Protein AF-A0A2V7NDQ2-F1 (afdb_monomer)

Solvent-accessible surface area (backbone atoms only — not comparable to full-atom values): 7407 Å² total; per-residue (Å²): 140,78,89,86,76,87,83,79,76,86,76,80,92,85,75,80,75,56,60,71,63,49,46,72,44,81,70,42,49,63,66,44,74,42,43,56,73,35,70,49,93,52,50,32,27,34,30,30,17,18,90,86,68,39,50,19,51,71,44,59,34,39,45,45,71,77,42,21,77,44,52,55,49,53,44,58,33,56,14,38,91,74,2,41,25,62,29,34,42,26,39,13,88,32,57,54,27,31,37,32,40,40,45,94,75,50,90,66,66,46,73,37,48,34,34,34,40,79,70,82,73,77,72,78,82,80,83,80,130

Sequence (129 aa):
MALLGLACGGDGGGTQPPGPPADLVKSGGDGQSWYFNNPLPTALSVTAVDVDGRAVPGVVIMWAVASGGGSVTPTQSTTNANGVATTTDSIGGSTIQMVNATFTGLAGPVSFTEQATTPPTAAAVNVGD

Secondary structure (DSSP, 8-state):
------------SS-SPP-S--EEEEEE-TT-EEETTSB-SS-EEEEEE-TTS-B-TT-EEEEEEEESS-EEESSEEE--TTSEEEEEEE--SSSEEEEEEEETT-SSPEEEEEEEE------------

Nearest PDB structures (foldseek):
  8vhx-assembly1_H  TM=7.725E-01  e=9.745E-06  Chivirus chi
  6tqd-assembly5_E  TM=7.890E-01  e=3.316E-05  Escherichia coli O127:H6 str. E2348/69
  6tpl-assembly2_B  TM=7.934E-01  e=7.369E-05  Escherichia coli
  5ldy-assembly1_A  TM=7.120E-01  e=1.099E-02  Yersinia pseudotuberculosis YPIII
  7n6g-assembly1_3J  TM=5.380E-01  e=7.470E-02  Chlamydomonas reinhardtii

Structure (mmCIF, N/CA/C/O backbone):
data_AF-A0A2V7NDQ2-F1
#
_entry.id   AF-A0A2V7NDQ2-F1
#
loop_
_atom_site.group_PDB
_atom_site.id
_atom_site.type_symbol
_atom_site.label_atom_id
_atom_site.label_alt_id
_atom_site.label_comp_id
_atom_site.label_asym_id
_atom_site.label_entity_id
_atom_site.label_seq_id
_atom_site.pdbx_PDB_ins_code
_atom_site.Cartn_x
_atom_site.Cartn_y
_atom_site.Cartn_z
_atom_site.occupancy
_atom_site.B_iso_or_equiv
_atom_site.auth_seq_id
_atom_site.auth_comp_id
_atom_site.auth_asym_id
_atom_site.auth_atom_id
_atom_site.pdbx_PDB_model_num
ATOM 1 N N . MET A 1 1 ? -41.966 11.364 42.533 1.00 59.72 1 MET A N 1
ATOM 2 C CA . MET A 1 1 ? -42.792 10.678 41.511 1.00 59.72 1 MET A CA 1
ATOM 3 C C . MET A 1 1 ? -42.885 11.657 40.350 1.00 59.72 1 MET A C 1
ATOM 5 O O . MET A 1 1 ? -43.324 12.764 40.592 1.00 59.72 1 MET A O 1
ATOM 9 N N . ALA A 1 2 ? -42.350 11.421 39.160 1.00 48.44 2 ALA A N 1
ATOM 10 C CA . ALA A 1 2 ? -42.302 10.181 38.408 1.00 48.44 2 ALA A CA 1
ATOM 11 C C . ALA A 1 2 ? -40.976 10.020 37.639 1.00 48.44 2 ALA A C 1
ATOM 13 O O . ALA A 1 2 ? -40.353 10.996 37.229 1.00 48.44 2 ALA A O 1
ATOM 14 N N . LEU A 1 3 ? -40.588 8.750 37.487 1.00 55.44 3 LEU A N 1
ATOM 15 C CA . LEU A 1 3 ? -39.703 8.213 36.4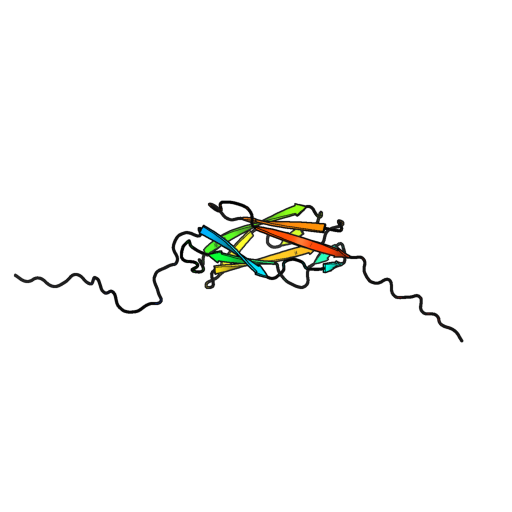51 1.00 55.44 3 LEU A CA 1
ATOM 16 C C . LEU A 1 3 ? -40.137 8.687 35.053 1.00 55.44 3 LEU A C 1
ATOM 18 O O . LEU A 1 3 ? -41.327 8.906 34.870 1.00 55.44 3 LEU A O 1
ATOM 22 N N . LEU A 1 4 ? -39.196 8.739 34.101 1.00 47.94 4 LEU A N 1
ATOM 23 C CA . LEU A 1 4 ? -39.278 8.319 32.680 1.00 47.94 4 LEU A CA 1
ATOM 24 C C . LEU A 1 4 ? -38.095 8.989 31.939 1.00 47.94 4 LEU A C 1
ATOM 26 O O . LEU A 1 4 ? -38.013 10.207 31.921 1.00 47.94 4 LEU A O 1
ATOM 30 N N . GLY A 1 5 ? -37.130 8.328 31.309 1.00 45.56 5 GLY A N 1
ATOM 31 C CA . GLY A 1 5 ? -36.837 6.920 31.102 1.00 45.56 5 GLY A CA 1
ATOM 32 C C . GLY A 1 5 ? -35.463 6.834 30.422 1.00 45.56 5 GLY A C 1
ATOM 33 O O . GLY A 1 5 ? -35.096 7.706 29.635 1.00 45.56 5 GLY A O 1
ATOM 34 N N . LEU A 1 6 ? -34.693 5.800 30.763 1.00 56.94 6 LEU A N 1
ATOM 35 C CA . LEU A 1 6 ? -33.526 5.357 30.003 1.00 56.94 6 LEU A CA 1
ATOM 36 C C . LEU A 1 6 ? -33.948 5.159 28.540 1.00 56.94 6 LEU A C 1
ATOM 38 O O . LEU A 1 6 ? -34.667 4.211 28.240 1.00 56.94 6 LEU A O 1
ATOM 42 N N . ALA A 1 7 ? -33.460 5.995 27.627 1.00 48.50 7 ALA A N 1
ATOM 43 C CA . ALA A 1 7 ? -33.385 5.615 26.223 1.00 48.50 7 ALA A CA 1
ATOM 44 C C . ALA A 1 7 ? -32.101 4.798 26.020 1.00 48.50 7 ALA A C 1
ATOM 46 O O . ALA A 1 7 ? -31.124 5.257 25.438 1.00 48.50 7 ALA A O 1
ATOM 47 N N . CYS A 1 8 ? -32.104 3.570 26.543 1.00 59.09 8 CYS A N 1
ATOM 48 C CA . CYS A 1 8 ? -31.347 2.486 25.932 1.00 59.09 8 CYS A CA 1
ATOM 49 C C . CYS A 1 8 ? -32.205 2.009 24.751 1.00 59.09 8 CYS A C 1
ATOM 51 O O . CYS A 1 8 ? -33.010 1.095 24.884 1.00 59.09 8 CYS A O 1
ATOM 53 N N . GLY A 1 9 ? -32.143 2.748 23.641 1.00 48.16 9 GLY A N 1
ATOM 54 C CA . GLY A 1 9 ? -32.820 2.404 22.394 1.00 48.16 9 GLY A CA 1
ATOM 55 C C . GLY A 1 9 ? -31.896 1.543 21.549 1.00 48.16 9 GLY A C 1
ATOM 56 O O . GLY A 1 9 ? -31.102 2.069 20.774 1.00 48.16 9 GLY A O 1
ATOM 57 N N . GLY A 1 10 ? -31.952 0.230 21.754 1.00 66.31 10 GLY A N 1
ATOM 58 C CA . GLY A 1 10 ? -31.456 -0.734 20.784 1.00 66.31 10 GLY A CA 1
ATOM 59 C C . GLY A 1 10 ? -32.566 -1.038 19.787 1.00 66.31 10 GLY A C 1
ATOM 60 O O . GLY A 1 10 ? -33.482 -1.767 20.137 1.00 66.31 10 GLY A O 1
ATOM 61 N N . ASP A 1 11 ? -32.461 -0.512 18.566 1.00 55.50 11 ASP A N 1
ATOM 62 C CA . ASP A 1 11 ? -33.333 -0.852 17.439 1.00 55.50 11 ASP A CA 1
ATOM 63 C C . ASP A 1 11 ? -32.500 -0.925 16.148 1.00 55.50 11 ASP A C 1
ATOM 65 O O . ASP A 1 11 ? -32.064 0.095 15.626 1.00 55.50 11 ASP A O 1
ATOM 69 N N . GLY A 1 12 ? -32.309 -2.139 15.621 1.00 46.03 12 GLY A N 1
ATOM 70 C CA . GLY A 1 12 ? -32.040 -2.383 14.195 1.00 46.03 12 GLY A CA 1
ATOM 71 C C . GLY A 1 12 ? -30.610 -2.134 13.696 1.00 46.03 12 GLY A C 1
ATOM 72 O O . GLY A 1 12 ? -30.079 -1.033 13.749 1.00 46.03 12 GLY A O 1
ATOM 73 N N . GLY A 1 13 ? -29.983 -3.180 13.154 1.00 50.84 13 GLY A N 1
ATOM 74 C CA . GLY A 1 13 ? -28.600 -3.160 12.680 1.00 50.84 13 GLY A CA 1
ATOM 75 C C . GLY A 1 13 ? -28.276 -2.072 11.648 1.00 50.84 13 GLY A C 1
ATOM 76 O O . GLY A 1 13 ? -29.045 -1.822 10.725 1.00 50.84 13 GLY A O 1
ATOM 77 N N . GLY A 1 14 ? -27.085 -1.475 11.781 1.00 49.41 14 GLY A N 1
ATOM 78 C CA . GLY A 1 14 ? -26.467 -0.709 10.694 1.00 49.41 14 GLY A CA 1
ATOM 79 C C . GLY A 1 14 ? -25.546 0.457 11.062 1.00 49.41 14 GLY A C 1
ATOM 80 O O . GLY A 1 14 ? -24.895 0.965 10.158 1.00 49.41 14 GLY A O 1
ATOM 81 N N . THR A 1 15 ? -25.456 0.911 12.320 1.00 55.66 15 THR A N 1
ATOM 82 C CA . THR A 1 15 ? -24.786 2.206 12.606 1.00 55.66 15 THR A CA 1
ATOM 83 C C . THR A 1 15 ? -23.796 2.225 13.768 1.00 55.66 15 THR A C 1
ATOM 85 O O . THR A 1 15 ? -23.267 3.296 14.064 1.00 55.66 15 THR A O 1
ATOM 88 N N . GLN A 1 16 ? -23.490 1.094 14.420 1.00 62.12 16 GLN A N 1
ATOM 89 C CA . GLN A 1 16 ? -22.393 1.102 15.394 1.00 62.12 16 GLN A CA 1
ATOM 90 C C . GLN A 1 16 ? -21.090 1.425 14.649 1.00 62.12 16 GLN A C 1
ATOM 92 O O . GLN A 1 16 ? -20.759 0.682 13.717 1.00 62.12 16 GLN A O 1
ATOM 97 N N . PRO A 1 17 ? -20.370 2.505 15.025 1.00 67.38 17 PRO A N 1
ATOM 98 C CA . PRO A 1 17 ? -19.089 2.814 14.421 1.00 67.38 17 PRO A CA 1
ATOM 99 C C . PRO A 1 17 ? -18.202 1.571 14.491 1.00 67.38 17 PRO A C 1
ATOM 101 O O . PRO A 1 17 ? -18.196 0.897 15.529 1.00 67.38 17 PRO A O 1
ATOM 104 N N . PRO A 1 18 ? -17.496 1.236 13.404 1.00 75.38 18 PRO A N 1
ATOM 105 C CA . PRO A 1 18 ? -16.468 0.210 13.450 1.00 75.38 18 PRO A CA 1
ATOM 106 C C . PRO A 1 18 ? -15.529 0.512 14.619 1.00 75.38 18 PRO A C 1
ATOM 108 O O . PRO A 1 18 ? -15.228 1.679 14.889 1.00 75.38 18 PRO A O 1
ATOM 111 N N . GLY A 1 19 ? -15.126 -0.520 15.350 1.00 81.88 19 GLY A N 1
ATOM 112 C CA . GLY A 1 19 ? -14.150 -0.380 16.412 1.00 81.88 19 GLY A CA 1
ATOM 113 C C . GLY A 1 19 ? -12.756 -0.090 15.848 1.00 81.88 19 GLY A C 1
ATOM 114 O O . GLY A 1 19 ? -12.598 0.281 14.678 1.00 81.88 19 GLY A O 1
ATOM 115 N N . PRO A 1 20 ? -11.719 -0.180 16.692 1.00 84.75 20 PRO A N 1
ATOM 116 C CA . PRO A 1 20 ? -10.363 0.117 16.264 1.00 84.75 20 PRO A CA 1
ATOM 117 C C . PRO A 1 20 ? -9.935 -0.812 15.114 1.00 84.75 20 PRO A C 1
ATOM 119 O O . PRO A 1 20 ? -10.257 -1.998 15.129 1.00 84.75 20 PRO A O 1
ATOM 122 N N . PRO A 1 21 ? -9.189 -0.302 14.119 1.00 87.50 21 PRO A N 1
ATOM 123 C CA . PRO A 1 21 ? -8.679 -1.146 13.047 1.00 87.50 21 PRO A CA 1
ATOM 124 C C . PRO A 1 21 ? -7.753 -2.213 13.631 1.00 87.50 21 PRO A C 1
ATOM 126 O O . PRO A 1 21 ? -6.816 -1.899 14.367 1.00 87.50 21 PRO A O 1
ATOM 129 N N . ALA A 1 22 ? -8.029 -3.468 13.299 1.00 90.44 22 ALA A N 1
ATOM 130 C CA . ALA A 1 22 ? -7.282 -4.621 13.783 1.00 90.44 22 ALA A CA 1
ATOM 131 C C . ALA A 1 22 ? -6.420 -5.239 12.680 1.00 90.44 22 ALA A C 1
ATOM 133 O O . ALA A 1 22 ? -5.324 -5.721 12.961 1.00 90.44 22 ALA A O 1
ATOM 134 N N . ASP A 1 23 ? -6.892 -5.190 11.432 1.00 91.19 23 ASP A N 1
ATOM 135 C CA . ASP A 1 23 ? -6.226 -5.823 10.300 1.00 91.19 23 ASP A CA 1
ATOM 136 C C . ASP A 1 23 ? -6.355 -5.010 9.001 1.00 91.19 23 ASP A C 1
ATOM 138 O O . ASP A 1 23 ? -7.209 -4.126 8.867 1.00 91.19 23 ASP A O 1
ATOM 142 N N . LEU A 1 24 ? -5.482 -5.304 8.035 1.00 92.38 24 LEU A N 1
ATOM 143 C CA . LEU A 1 24 ? -5.550 -4.779 6.671 1.00 92.38 24 LEU A CA 1
ATOM 144 C C . LEU A 1 24 ? -5.740 -5.917 5.679 1.00 92.38 24 LEU A C 1
ATOM 146 O O . LEU A 1 24 ? -4.893 -6.793 5.526 1.00 92.38 24 LEU A O 1
ATOM 150 N N . VAL A 1 25 ? -6.809 -5.825 4.902 1.00 92.44 25 VAL A N 1
ATOM 151 C CA . VAL A 1 25 ? -7.091 -6.751 3.810 1.00 92.44 25 VAL A CA 1
ATOM 152 C C . VAL A 1 25 ? -6.704 -6.088 2.497 1.00 92.44 25 VAL A C 1
ATOM 154 O O . VAL A 1 25 ? -7.068 -4.943 2.248 1.00 92.44 25 VAL A O 1
ATOM 157 N N . LYS A 1 26 ? -5.977 -6.783 1.622 1.00 92.06 26 LYS A N 1
ATOM 158 C CA . LYS A 1 26 ? -5.726 -6.283 0.263 1.00 92.06 26 LYS A CA 1
ATOM 159 C C . LYS A 1 26 ? -7.038 -6.251 -0.515 1.00 92.06 26 LYS A C 1
ATOM 161 O O . LYS A 1 26 ? -7.705 -7.273 -0.638 1.00 92.06 26 LYS A O 1
ATOM 166 N N . SER A 1 27 ? -7.392 -5.086 -1.041 1.00 89.81 27 SER A N 1
ATOM 167 C CA . SER A 1 27 ? -8.588 -4.900 -1.863 1.00 89.81 27 SER A CA 1
ATOM 168 C C . SER A 1 27 ? -8.282 -4.979 -3.361 1.00 89.81 27 SER A C 1
ATOM 170 O O . SER A 1 27 ? -9.216 -5.149 -4.145 1.00 89.81 27 SER A O 1
ATOM 172 N N . GLY A 1 28 ? -7.014 -4.864 -3.770 1.00 89.94 28 GLY A N 1
ATOM 173 C CA . GLY A 1 28 ? -6.615 -4.984 -5.168 1.00 89.94 28 GLY A CA 1
ATOM 174 C C . GLY A 1 28 ? -5.276 -4.335 -5.504 1.00 89.94 28 GLY A C 1
ATOM 175 O O . GLY A 1 28 ? -4.642 -3.678 -4.677 1.00 89.94 28 GLY A O 1
ATOM 176 N N . GLY A 1 29 ? -4.871 -4.537 -6.756 1.00 85.88 29 GLY A N 1
ATOM 177 C CA . GLY A 1 29 ? -3.635 -3.999 -7.310 1.00 85.88 29 GLY A CA 1
ATOM 178 C C . GLY A 1 29 ? -2.378 -4.794 -6.958 1.00 85.88 29 GLY A C 1
ATOM 179 O O . GLY A 1 29 ? -1.304 -4.334 -7.304 1.00 85.88 29 GLY A O 1
ATOM 180 N N . ASP A 1 30 ? -2.468 -5.955 -6.302 1.00 90.19 30 ASP A N 1
ATOM 181 C CA . ASP A 1 30 ? -1.297 -6.803 -6.075 1.00 90.19 30 ASP A CA 1
ATOM 182 C C . ASP A 1 30 ? -0.971 -7.697 -7.280 1.00 90.19 30 ASP A C 1
ATOM 184 O O . ASP A 1 30 ? -1.862 -8.128 -8.014 1.00 90.19 30 ASP A O 1
ATOM 188 N N . GLY A 1 31 ? 0.312 -8.008 -7.470 1.00 87.00 31 GLY A N 1
ATOM 189 C CA . GLY A 1 31 ? 0.744 -8.986 -8.469 1.00 87.00 31 GLY A CA 1
ATOM 190 C C . GLY A 1 31 ? 0.734 -8.454 -9.899 1.00 87.00 31 GLY A C 1
ATOM 191 O O . GLY A 1 31 ? 0.728 -9.252 -10.841 1.00 87.00 31 GLY A O 1
ATOM 192 N N . GLN A 1 32 ? 0.711 -7.135 -10.102 1.00 87.50 32 GLN A N 1
ATOM 193 C CA . GLN A 1 32 ? 0.668 -6.579 -11.446 1.00 87.50 32 GLN A CA 1
ATOM 194 C C . GLN A 1 32 ? 2.019 -6.718 -12.128 1.00 87.50 32 GLN A C 1
ATOM 196 O O . GLN A 1 32 ? 3.077 -6.807 -11.506 1.00 87.50 32 GLN A O 1
ATOM 201 N N . SER A 1 33 ? 1.969 -6.746 -13.454 1.00 86.69 33 SER A N 1
ATOM 202 C CA . SER A 1 33 ? 3.153 -6.752 -14.298 1.00 86.69 33 SER A CA 1
ATOM 203 C C . SER A 1 33 ? 3.115 -5.532 -15.197 1.00 86.69 33 SER A C 1
ATOM 205 O O . SER A 1 33 ? 2.156 -5.357 -15.949 1.00 86.69 33 SER A O 1
ATOM 207 N N . TRP A 1 34 ? 4.133 -4.680 -15.110 1.00 87.50 34 TRP A N 1
ATOM 208 C CA . TRP A 1 34 ? 4.200 -3.458 -15.906 1.00 87.50 34 TRP A CA 1
ATOM 209 C C . TRP A 1 34 ? 5.615 -3.139 -16.370 1.00 87.50 34 TRP A C 1
ATOM 211 O O . TRP A 1 34 ? 6.563 -3.840 -16.021 1.00 87.50 34 TRP A O 1
ATOM 221 N N . TYR A 1 35 ? 5.762 -2.118 -17.211 1.00 84.81 35 TYR A N 1
ATOM 222 C CA . TYR A 1 35 ? 7.065 -1.737 -17.740 1.00 84.81 35 TYR A CA 1
ATOM 223 C C . TYR A 1 35 ? 7.899 -0.965 -16.716 1.00 84.81 35 TYR A C 1
ATOM 225 O O . TYR A 1 35 ? 7.361 -0.187 -15.927 1.00 84.81 35 TYR A O 1
ATOM 233 N N . PHE A 1 36 ? 9.219 -1.174 -16.747 1.00 85.62 36 PHE A N 1
ATOM 234 C CA . PHE A 1 36 ? 10.175 -0.448 -15.902 1.00 85.62 36 PHE A CA 1
ATOM 235 C C . PHE A 1 36 ? 9.976 1.076 -15.978 1.00 85.62 36 PHE A C 1
ATOM 237 O O . PHE A 1 36 ? 9.793 1.623 -17.067 1.00 85.62 36 PHE A O 1
ATOM 244 N N . ASN A 1 37 ? 10.101 1.760 -14.834 1.00 82.31 37 ASN A N 1
ATOM 245 C CA . ASN A 1 37 ? 9.978 3.220 -14.677 1.00 82.31 37 ASN A CA 1
ATOM 246 C C . ASN A 1 37 ? 8.612 3.805 -15.071 1.00 82.31 37 ASN A C 1
ATOM 248 O O . ASN A 1 37 ? 8.532 4.967 -15.471 1.00 82.31 37 ASN A O 1
ATOM 252 N N . ASN A 1 38 ? 7.539 3.020 -14.967 1.00 83.88 38 ASN A N 1
ATOM 253 C CA . ASN A 1 38 ? 6.205 3.433 -15.389 1.00 83.88 38 ASN A CA 1
ATOM 254 C C . ASN A 1 38 ? 5.183 3.243 -14.244 1.00 83.88 38 ASN A C 1
ATOM 256 O O . ASN A 1 38 ? 5.280 2.263 -13.495 1.00 83.88 38 ASN A O 1
ATOM 260 N N . PRO A 1 39 ? 4.200 4.153 -14.079 1.00 85.31 39 PRO A N 1
ATOM 261 C CA . PRO A 1 39 ? 3.156 4.006 -13.065 1.00 85.31 39 PRO A CA 1
ATOM 262 C C . PRO A 1 39 ? 2.288 2.783 -13.361 1.00 85.31 39 PRO A C 1
ATOM 264 O O . PRO A 1 39 ? 1.973 2.521 -14.529 1.00 85.31 39 PRO A O 1
ATOM 267 N N . LEU A 1 40 ? 1.908 2.041 -12.319 1.00 85.50 40 LEU A N 1
ATOM 268 C CA . LEU A 1 40 ? 1.054 0.869 -12.473 1.00 85.50 40 LEU A CA 1
ATOM 269 C C . LEU A 1 40 ? -0.347 1.278 -12.953 1.00 85.50 40 LEU A C 1
ATOM 271 O O . LEU A 1 40 ? -0.872 2.309 -12.524 1.00 85.50 40 LEU A O 1
ATOM 275 N N . PRO A 1 41 ? -0.980 0.468 -13.822 1.00 83.25 41 PRO A N 1
ATOM 276 C CA . PRO A 1 41 ? -2.312 0.762 -14.337 1.00 83.25 41 PRO A CA 1
ATOM 277 C C . PRO A 1 41 ? -3.399 0.628 -13.263 1.00 83.25 41 PRO A C 1
ATOM 279 O O . PRO A 1 41 ? -4.409 1.327 -13.331 1.00 83.25 41 PRO A O 1
ATOM 282 N N . THR A 1 42 ? -3.199 -0.241 -12.268 1.00 88.50 42 THR A N 1
ATOM 283 C CA . THR A 1 42 ? -4.114 -0.394 -11.130 1.00 88.50 42 THR A CA 1
ATOM 284 C C . THR A 1 42 ? -3.465 0.184 -9.880 1.00 88.50 42 THR A C 1
ATOM 286 O O . THR A 1 42 ? -2.327 -0.145 -9.547 1.00 88.50 42 THR A O 1
ATOM 289 N N . ALA A 1 43 ? -4.191 1.035 -9.160 1.00 89.75 43 ALA A N 1
ATOM 290 C CA . ALA A 1 43 ? -3.756 1.500 -7.850 1.00 89.75 43 ALA A CA 1
ATOM 291 C C . ALA A 1 43 ? -3.795 0.344 -6.836 1.00 89.75 43 ALA A C 1
ATOM 293 O O . ALA A 1 43 ? -4.724 -0.467 -6.846 1.00 89.75 43 ALA A O 1
ATOM 294 N N . LEU A 1 44 ? -2.813 0.301 -5.939 1.00 91.56 44 LEU A N 1
ATOM 295 C CA . LEU A 1 44 ? -2.830 -0.588 -4.785 1.00 91.56 44 LEU A CA 1
ATOM 296 C C . LEU A 1 44 ? -3.949 -0.144 -3.851 1.00 91.56 44 LEU A C 1
ATOM 298 O O . LEU A 1 44 ? -4.078 1.046 -3.550 1.00 91.56 44 LEU A O 1
ATOM 302 N N . SER A 1 45 ? -4.745 -1.087 -3.369 1.00 93.31 45 SER A N 1
ATOM 303 C CA . SER A 1 45 ? -5.826 -0.800 -2.439 1.00 93.31 45 SER A CA 1
ATOM 304 C C . SER A 1 45 ? -5.830 -1.770 -1.268 1.00 93.31 45 SER A C 1
ATOM 306 O O . SER A 1 45 ? -5.598 -2.972 -1.407 1.00 93.31 45 SER A O 1
ATOM 308 N N . VAL A 1 46 ? -6.100 -1.230 -0.084 1.00 94.19 46 VAL A N 1
ATOM 309 C CA . VAL A 1 46 ? -6.298 -1.986 1.154 1.00 94.19 46 VAL A CA 1
ATOM 310 C C . VAL A 1 46 ? -7.582 -1.543 1.831 1.00 94.19 46 VAL A C 1
ATOM 312 O O . VAL A 1 46 ? -7.950 -0.370 1.783 1.00 94.19 46 VAL A O 1
ATOM 315 N N . THR A 1 47 ? -8.234 -2.477 2.501 1.00 93.38 47 THR A N 1
ATOM 316 C CA . THR A 1 47 ? -9.380 -2.241 3.365 1.00 93.38 47 THR A CA 1
ATOM 317 C C . THR A 1 47 ? -8.944 -2.455 4.805 1.00 93.38 47 THR A C 1
ATOM 319 O O . THR A 1 47 ? -8.513 -3.550 5.163 1.00 93.38 47 THR A O 1
ATOM 322 N N . ALA A 1 48 ? -9.047 -1.421 5.636 1.00 92.69 48 ALA A N 1
ATOM 323 C CA . ALA A 1 48 ? -8.870 -1.572 7.075 1.00 92.69 48 ALA A CA 1
ATOM 324 C C . ALA A 1 48 ? -10.125 -2.207 7.665 1.00 92.69 48 ALA A C 1
ATOM 326 O O . ALA A 1 48 ? -11.232 -1.720 7.422 1.00 92.69 48 ALA A O 1
ATOM 327 N N . VAL A 1 49 ? -9.952 -3.274 8.439 1.00 91.19 49 VAL A N 1
ATOM 328 C CA . VAL A 1 49 ? -11.048 -3.994 9.087 1.00 91.19 49 VAL A CA 1
ATOM 329 C C . VAL A 1 49 ? -10.805 -4.127 10.589 1.00 91.19 49 VAL A C 1
ATOM 331 O O . VAL A 1 49 ? -9.669 -4.198 11.055 1.00 91.19 49 VAL A O 1
ATOM 334 N N . ASP A 1 50 ? -11.889 -4.125 11.353 1.00 89.94 50 ASP A N 1
ATOM 335 C CA . ASP A 1 50 ? -11.905 -4.439 12.785 1.00 89.94 50 ASP A CA 1
ATOM 336 C C . ASP A 1 50 ? -11.850 -5.969 13.007 1.00 89.94 50 ASP A C 1
ATOM 338 O O . ASP A 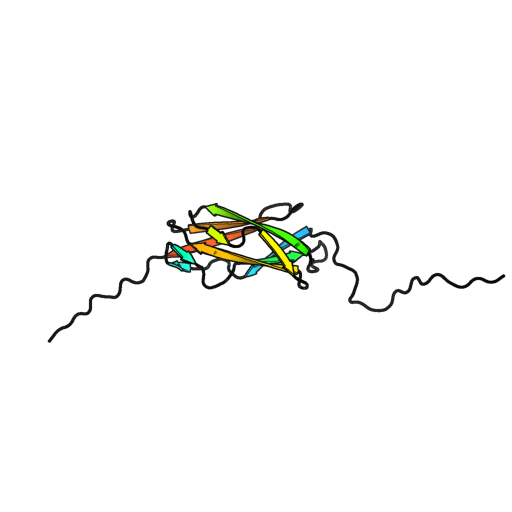1 50 ? -11.981 -6.747 12.061 1.00 89.94 50 ASP A O 1
ATOM 342 N N . VAL A 1 51 ? -11.713 -6.417 14.256 1.00 87.00 51 VAL A N 1
ATOM 343 C CA . VAL A 1 51 ? -11.749 -7.825 14.687 1.00 87.00 51 VAL A CA 1
ATOM 344 C C . VAL A 1 51 ? -13.027 -8.551 14.255 1.00 87.00 51 VAL A C 1
ATOM 346 O O . VAL A 1 51 ? -13.004 -9.757 14.034 1.00 87.00 51 VAL A O 1
ATOM 349 N N . ASP A 1 52 ? -14.129 -7.814 14.089 1.00 85.81 52 ASP A N 1
ATOM 350 C CA . ASP A 1 52 ? -15.412 -8.315 13.582 1.00 85.81 52 ASP A CA 1
ATOM 351 C C . ASP A 1 52 ? -15.492 -8.346 12.038 1.00 85.81 52 ASP A C 1
ATOM 353 O O . ASP A 1 52 ? -16.549 -8.638 11.475 1.00 85.81 52 ASP A O 1
ATOM 357 N N . GLY A 1 53 ? -14.416 -7.986 11.326 1.00 84.88 53 GLY A N 1
ATOM 358 C CA . GLY A 1 53 ? -14.375 -7.913 9.860 1.00 84.88 53 GLY A CA 1
ATOM 359 C C . GLY A 1 53 ? -15.124 -6.714 9.264 1.00 84.88 53 GLY A C 1
ATOM 360 O O . GLY A 1 53 ? -15.431 -6.697 8.072 1.00 84.88 53 GLY A O 1
ATOM 361 N N . ARG A 1 54 ? -15.453 -5.706 10.080 1.00 87.75 54 ARG A N 1
ATOM 362 C CA . ARG A 1 54 ? -16.146 -4.483 9.640 1.00 87.75 54 ARG A CA 1
ATOM 363 C C . ARG A 1 54 ? -15.144 -3.460 9.131 1.00 87.75 54 ARG A C 1
ATOM 365 O O . ARG A 1 54 ? -14.142 -3.217 9.793 1.00 87.75 54 ARG A O 1
ATOM 372 N N . ALA A 1 55 ? -15.431 -2.834 7.995 1.00 88.94 55 ALA A N 1
ATOM 373 C CA . ALA A 1 55 ? -14.535 -1.849 7.406 1.00 88.94 55 ALA A CA 1
ATOM 374 C C . ALA A 1 55 ? -14.471 -0.561 8.246 1.00 88.94 55 ALA A C 1
ATOM 376 O O . ALA A 1 55 ? -15.513 -0.003 8.588 1.00 88.94 55 ALA A O 1
ATOM 377 N N . VAL A 1 56 ? -13.263 -0.086 8.557 1.00 90.06 56 VAL A N 1
ATOM 378 C CA . VAL A 1 56 ? -13.022 1.059 9.449 1.00 90.06 56 VAL A CA 1
ATOM 379 C C . VAL A 1 56 ? -12.609 2.298 8.638 1.00 90.06 56 VAL A C 1
ATOM 381 O O . VAL A 1 56 ? -11.514 2.317 8.061 1.00 90.06 56 VAL A O 1
ATOM 384 N N . PRO A 1 57 ? -13.446 3.350 8.566 1.00 90.81 57 PRO A N 1
ATOM 385 C CA . PRO A 1 57 ? -13.097 4.611 7.916 1.00 90.81 57 PRO A CA 1
ATOM 386 C C . PRO A 1 57 ? -12.192 5.487 8.802 1.00 90.81 57 PRO A C 1
ATOM 388 O O . PRO A 1 57 ? -12.245 5.406 10.027 1.00 90.81 57 PRO A O 1
ATOM 391 N N . GLY A 1 58 ? -11.395 6.376 8.197 1.00 89.75 58 GLY A N 1
ATOM 392 C CA . GLY A 1 58 ? -10.556 7.341 8.925 1.00 89.75 58 GLY A CA 1
ATOM 393 C C . GLY A 1 58 ? -9.195 6.814 9.399 1.00 89.75 58 GLY A C 1
ATOM 394 O O . GLY A 1 58 ? -8.492 7.505 10.135 1.00 89.75 58 GLY A O 1
ATOM 395 N N . VAL A 1 59 ? -8.796 5.615 8.976 1.00 91.38 59 VAL A N 1
ATOM 396 C CA . VAL A 1 59 ? -7.521 4.985 9.335 1.00 91.38 59 VAL A CA 1
ATOM 397 C C . VAL A 1 59 ? -6.425 5.491 8.412 1.00 91.38 59 VAL A C 1
ATOM 399 O O . VAL A 1 59 ? -6.551 5.435 7.191 1.00 91.38 59 VAL A O 1
ATOM 402 N N . VAL A 1 60 ? -5.331 5.979 8.987 1.00 93.38 60 VAL A N 1
ATOM 403 C CA . VAL A 1 60 ? -4.186 6.475 8.222 1.00 93.38 60 VAL A CA 1
ATOM 404 C C . VAL A 1 60 ? -3.284 5.307 7.833 1.00 93.38 60 VAL A C 1
ATOM 406 O O . VAL A 1 60 ? -2.621 4.719 8.687 1.00 93.38 60 VAL A O 1
ATOM 409 N N . ILE A 1 61 ? -3.251 4.995 6.540 1.00 94.50 61 ILE A N 1
ATOM 410 C CA . ILE A 1 61 ? -2.389 3.970 5.954 1.00 94.50 61 ILE A CA 1
ATOM 411 C C . ILE A 1 61 ? -1.119 4.626 5.424 1.00 94.50 61 ILE A C 1
ATOM 413 O O . ILE A 1 61 ? -1.177 5.602 4.677 1.00 94.50 61 ILE A O 1
ATOM 417 N N . MET A 1 62 ? 0.025 4.079 5.807 1.00 94.06 62 MET A N 1
ATOM 418 C CA . MET A 1 62 ? 1.344 4.434 5.308 1.00 94.06 62 MET A CA 1
ATOM 419 C C . MET A 1 62 ? 1.780 3.417 4.260 1.00 94.06 62 MET A C 1
ATOM 421 O O . MET A 1 62 ? 1.663 2.212 4.467 1.00 94.06 62 MET A O 1
ATOM 425 N N . TRP A 1 63 ? 2.311 3.920 3.155 1.00 94.00 63 TRP A N 1
ATOM 426 C CA . TRP A 1 63 ? 2.811 3.145 2.033 1.00 94.00 63 TRP A CA 1
ATOM 427 C C . TRP A 1 63 ? 4.305 3.390 1.892 1.00 94.00 63 TRP A C 1
ATOM 429 O O . TRP A 1 63 ? 4.750 4.534 1.770 1.00 94.00 63 TRP A O 1
ATOM 439 N N . ALA A 1 64 ? 5.083 2.316 1.897 1.00 92.19 64 ALA A N 1
ATOM 440 C CA . ALA A 1 64 ? 6.529 2.374 1.758 1.00 92.19 64 ALA A CA 1
ATOM 441 C C . ALA A 1 64 ? 7.005 1.323 0.760 1.00 92.19 64 ALA A C 1
ATOM 443 O O . ALA A 1 64 ? 6.601 0.168 0.828 1.00 92.19 64 ALA A O 1
ATOM 444 N N . VAL A 1 65 ? 7.894 1.709 -0.151 1.00 90.94 65 VAL A N 1
ATOM 445 C CA . VAL A 1 65 ? 8.562 0.758 -1.045 1.00 90.94 65 VAL A CA 1
ATOM 446 C C . VAL A 1 65 ? 9.652 0.046 -0.239 1.00 90.94 65 VAL A C 1
ATOM 448 O O . VAL A 1 65 ? 10.630 0.676 0.156 1.00 90.94 65 VAL A O 1
ATOM 451 N N . ALA A 1 66 ? 9.493 -1.252 0.021 1.00 89.19 66 ALA A N 1
ATOM 452 C CA . ALA A 1 66 ? 10.528 -2.071 0.660 1.00 89.19 66 ALA A CA 1
ATOM 453 C C . ALA A 1 66 ? 11.676 -2.396 -0.292 1.00 89.19 66 ALA A C 1
ATOM 455 O O . ALA A 1 66 ? 12.830 -2.469 0.123 1.00 89.19 66 ALA A O 1
ATOM 456 N N . SER A 1 67 ? 11.355 -2.651 -1.560 1.00 86.44 67 SER A N 1
ATOM 457 C CA . SER A 1 67 ? 12.325 -3.026 -2.586 1.00 86.44 67 SER A CA 1
ATOM 458 C C . SER A 1 67 ? 11.772 -2.712 -3.970 1.00 86.44 67 SER A C 1
ATOM 460 O O . SER A 1 67 ? 10.565 -2.580 -4.138 1.00 86.44 67 SER A O 1
ATOM 462 N N . GLY A 1 68 ? 12.643 -2.600 -4.969 1.00 78.56 68 GLY A N 1
ATOM 463 C CA . GLY A 1 68 ? 12.256 -2.366 -6.362 1.00 78.56 68 GLY A CA 1
ATOM 464 C C . GLY A 1 68 ? 12.810 -1.072 -6.951 1.00 78.56 68 GLY A C 1
ATOM 465 O O . GLY A 1 68 ? 13.038 -0.980 -8.158 1.00 78.56 68 GLY A O 1
ATOM 466 N N . GLY A 1 69 ? 13.093 -0.091 -6.088 1.00 80.69 69 GLY A N 1
ATOM 467 C CA . GLY A 1 69 ? 13.586 1.232 -6.485 1.00 80.69 69 GLY A CA 1
ATOM 468 C C . GLY A 1 69 ? 12.524 2.117 -7.140 1.00 80.69 69 GLY A C 1
ATOM 469 O O . GLY A 1 69 ? 12.875 3.114 -7.763 1.00 80.69 69 GLY A O 1
ATOM 470 N N . GLY A 1 70 ? 11.250 1.732 -7.048 1.00 86.12 70 GLY A N 1
ATOM 471 C CA . GLY A 1 70 ? 10.129 2.522 -7.537 1.00 86.12 70 GLY A CA 1
ATOM 472 C C . GLY A 1 70 ? 9.651 3.558 -6.524 1.00 86.12 70 GLY A C 1
ATOM 473 O O . GLY A 1 70 ? 10.387 3.964 -5.622 1.00 86.12 70 GLY A O 1
ATOM 474 N N . SER A 1 71 ? 8.420 4.034 -6.679 1.00 87.88 71 SER A N 1
ATOM 475 C CA . SER A 1 71 ? 7.853 5.070 -5.808 1.00 87.88 71 SER A CA 1
ATOM 476 C C . SER A 1 71 ? 6.342 4.947 -5.706 1.00 87.88 71 SER A C 1
ATOM 478 O O . SER A 1 71 ? 5.665 4.776 -6.711 1.00 87.88 71 SER A O 1
ATOM 480 N N . VAL A 1 72 ? 5.811 5.124 -4.498 1.00 91.94 72 VAL A N 1
ATOM 481 C CA . VAL A 1 72 ? 4.367 5.151 -4.243 1.00 91.94 72 VAL A CA 1
ATOM 482 C C . VAL A 1 72 ? 3.886 6.578 -4.055 1.00 91.94 72 VAL A C 1
ATOM 484 O O . VAL A 1 72 ? 4.555 7.400 -3.426 1.00 91.94 72 VAL A O 1
ATOM 487 N N . THR A 1 73 ? 2.728 6.907 -4.611 1.00 90.25 73 THR A N 1
ATOM 488 C CA . THR A 1 73 ? 2.112 8.223 -4.475 1.00 90.25 73 THR A CA 1
ATOM 489 C C . THR A 1 73 ? 0.592 8.085 -4.371 1.00 90.25 73 THR A C 1
ATOM 491 O O . THR A 1 73 ? -0.048 7.575 -5.293 1.00 90.25 73 THR A O 1
ATOM 494 N N . PRO A 1 74 ? -0.016 8.575 -3.276 1.00 91.75 74 PRO A N 1
ATOM 495 C CA . PRO A 1 74 ? 0.619 9.167 -2.091 1.00 91.75 74 PRO A CA 1
ATOM 496 C C . PRO A 1 74 ? 1.284 8.118 -1.168 1.00 91.75 74 PRO A C 1
ATOM 498 O O . PRO A 1 74 ? 0.822 6.985 -1.065 1.00 91.75 74 PRO A O 1
ATOM 501 N N . THR A 1 75 ? 2.342 8.498 -0.438 1.00 91.00 75 THR A N 1
ATOM 502 C CA . THR A 1 75 ? 2.993 7.643 0.588 1.00 91.00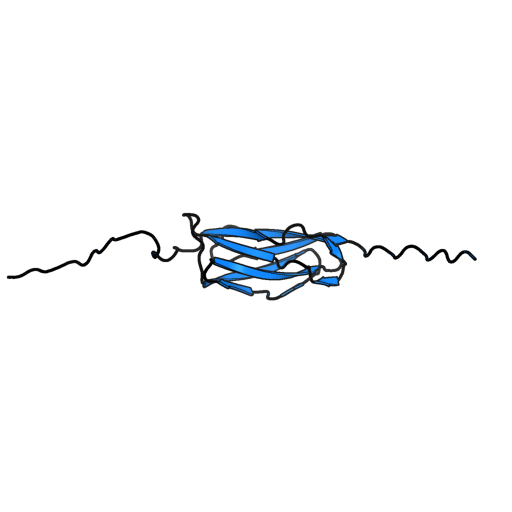 75 THR A CA 1
ATOM 503 C C . THR A 1 75 ? 2.147 7.472 1.851 1.00 91.00 75 THR A C 1
ATOM 505 O O . THR A 1 75 ? 2.455 6.657 2.714 1.00 91.00 75 THR A O 1
ATOM 508 N N . GLN A 1 76 ? 1.068 8.238 1.979 1.00 93.31 76 GLN A N 1
ATOM 509 C CA . GLN A 1 76 ? 0.112 8.136 3.067 1.00 93.31 76 GLN A CA 1
ATOM 510 C C . GLN A 1 76 ? -1.292 8.408 2.529 1.00 93.31 76 GLN A C 1
ATOM 512 O O . GLN A 1 76 ? -1.501 9.360 1.779 1.00 93.31 76 GLN A O 1
ATOM 517 N N . SER A 1 77 ? -2.262 7.588 2.921 1.00 94.12 77 SER A N 1
ATOM 518 C CA . SER A 1 77 ? -3.663 7.750 2.532 1.00 94.12 77 SER A CA 1
ATOM 519 C C . SER A 1 77 ? -4.585 7.363 3.677 1.00 94.12 77 SER A C 1
ATOM 521 O O . SER A 1 77 ? -4.345 6.361 4.347 1.00 94.12 77 SER A O 1
ATOM 523 N N . THR A 1 78 ? -5.675 8.096 3.859 1.00 93.19 78 THR A N 1
ATOM 524 C CA . THR A 1 78 ? -6.686 7.774 4.870 1.00 93.19 78 THR A CA 1
ATOM 525 C C . THR A 1 78 ? -7.787 6.900 4.272 1.00 93.19 78 THR A C 1
ATOM 527 O O . THR A 1 78 ? -8.210 7.141 3.140 1.00 93.19 78 THR A O 1
ATOM 530 N N . THR A 1 79 ? -8.275 5.905 5.015 1.00 92.81 79 THR A N 1
ATOM 531 C CA . THR A 1 79 ? -9.394 5.069 4.573 1.00 92.81 79 THR A CA 1
ATOM 532 C C . THR A 1 79 ? -10.684 5.882 4.440 1.00 92.81 79 THR A C 1
ATOM 534 O O . THR A 1 79 ? -11.027 6.695 5.302 1.00 92.81 79 THR A O 1
ATOM 537 N N . ASN A 1 80 ? -11.406 5.673 3.339 1.00 90.62 80 ASN A N 1
ATOM 538 C CA . ASN A 1 80 ? -12.680 6.331 3.044 1.00 90.62 80 ASN A CA 1
ATOM 539 C C . ASN A 1 80 ? -13.844 5.730 3.858 1.00 90.62 80 ASN A C 1
ATOM 541 O O . ASN A 1 80 ? -13.635 4.845 4.679 1.00 90.62 80 ASN A O 1
ATOM 545 N N . ALA A 1 81 ? -15.084 6.171 3.604 1.00 85.88 81 ALA A N 1
ATOM 546 C CA . ALA A 1 81 ? -16.290 5.674 4.284 1.00 85.88 81 ALA A CA 1
ATOM 547 C C . ALA A 1 81 ? -16.501 4.146 4.186 1.00 85.88 81 ALA A C 1
ATOM 549 O O . ALA A 1 81 ? -17.161 3.570 5.043 1.00 85.88 81 ALA A O 1
ATOM 550 N N . ASN A 1 82 ? -15.911 3.495 3.179 1.00 87.00 82 ASN A N 1
ATOM 551 C CA . ASN A 1 82 ? -15.940 2.043 2.996 1.00 87.00 82 ASN A CA 1
ATOM 552 C C . ASN A 1 82 ? -14.726 1.343 3.636 1.00 87.00 82 ASN A C 1
ATOM 554 O O . ASN A 1 82 ? -14.479 0.176 3.354 1.00 87.00 82 ASN A O 1
ATOM 558 N N . GLY A 1 83 ? -13.919 2.056 4.429 1.00 90.81 83 GLY A N 1
ATOM 559 C CA . GLY A 1 83 ? -12.676 1.562 5.021 1.00 90.81 83 GLY A CA 1
ATOM 560 C C . GLY A 1 83 ? -11.552 1.308 4.015 1.00 90.81 83 GLY A C 1
ATOM 561 O O . GLY A 1 83 ? -10.572 0.659 4.366 1.00 90.81 83 GLY A O 1
ATOM 562 N N . VAL A 1 84 ? -11.657 1.825 2.785 1.00 93.75 84 VAL A N 1
ATOM 563 C CA . VAL A 1 84 ? -10.676 1.587 1.716 1.00 93.75 84 VAL A CA 1
ATOM 564 C C . VAL A 1 84 ? -9.693 2.744 1.602 1.00 93.75 84 VAL A C 1
ATOM 566 O O . VAL A 1 84 ? -10.093 3.905 1.512 1.00 93.75 84 VAL A O 1
ATOM 569 N N . ALA A 1 85 ? -8.410 2.415 1.551 1.00 94.25 85 ALA A N 1
ATOM 570 C CA . ALA A 1 85 ? -7.303 3.310 1.255 1.00 94.25 85 ALA A CA 1
ATOM 571 C C . ALA A 1 85 ? -6.597 2.851 -0.025 1.00 94.25 85 ALA A C 1
ATOM 573 O O . ALA A 1 85 ? -6.463 1.652 -0.272 1.00 94.25 85 ALA A O 1
ATOM 574 N N . THR A 1 86 ? -6.136 3.804 -0.833 1.00 93.94 86 THR A N 1
ATOM 575 C CA . THR A 1 86 ? -5.512 3.525 -2.130 1.00 93.94 86 THR A CA 1
ATOM 576 C C . THR A 1 86 ? -4.234 4.326 -2.318 1.00 93.94 86 THR A C 1
ATOM 578 O O . THR A 1 86 ? -4.185 5.501 -1.950 1.00 93.94 86 THR A O 1
ATOM 581 N N . THR A 1 87 ? -3.243 3.732 -2.975 1.00 93.50 87 THR A N 1
ATOM 582 C CA . THR A 1 87 ? -2.051 4.429 -3.465 1.00 93.50 87 THR A CA 1
ATOM 583 C C . THR A 1 87 ? -1.707 3.981 -4.877 1.00 93.50 87 THR A C 1
ATOM 585 O O . THR A 1 87 ? -2.018 2.862 -5.275 1.00 93.50 87 THR A O 1
ATOM 588 N N . THR A 1 88 ? -1.057 4.843 -5.647 1.00 91.19 88 THR A N 1
ATOM 589 C CA . THR A 1 88 ? -0.518 4.462 -6.954 1.00 91.19 88 THR A CA 1
ATOM 590 C C . THR A 1 88 ? 0.947 4.116 -6.784 1.00 91.19 88 THR A C 1
ATOM 592 O O . THR A 1 88 ? 1.726 4.955 -6.337 1.00 91.19 88 THR A O 1
ATOM 595 N N . ASP A 1 89 ? 1.328 2.896 -7.141 1.00 88.56 89 ASP A N 1
ATOM 596 C CA . ASP A 1 89 ? 2.733 2.513 -7.204 1.00 88.56 89 ASP A CA 1
ATOM 597 C C . ASP A 1 89 ? 3.313 2.825 -8.594 1.00 88.56 89 ASP A C 1
ATOM 599 O O . ASP A 1 89 ? 2.603 2.850 -9.603 1.00 88.56 89 ASP A O 1
ATOM 603 N N . SER A 1 90 ? 4.610 3.092 -8.652 1.00 87.88 90 SER A N 1
ATOM 604 C CA . SER A 1 90 ? 5.379 3.249 -9.884 1.00 87.88 90 SER A CA 1
ATOM 605 C C . SER A 1 90 ? 6.522 2.261 -9.864 1.00 87.88 90 SER A C 1
ATOM 607 O 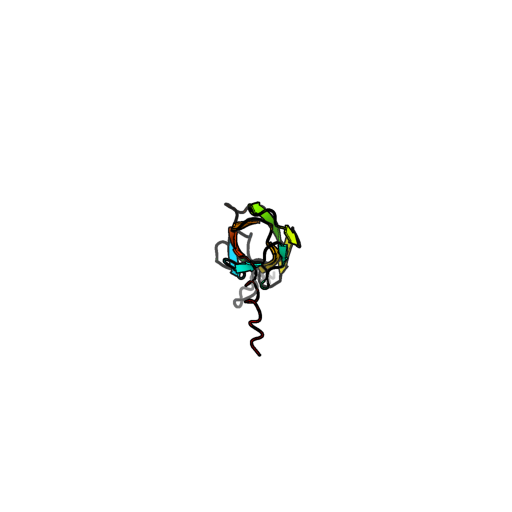O . SER A 1 90 ? 7.356 2.309 -8.956 1.00 87.88 90 SER A O 1
ATOM 609 N N . ILE A 1 91 ? 6.557 1.384 -10.871 1.00 84.62 91 ILE A N 1
ATOM 610 C CA . ILE A 1 91 ? 7.574 0.345 -10.974 1.00 84.62 91 ILE A CA 1
ATOM 611 C C . ILE A 1 91 ? 8.942 0.993 -11.197 1.00 84.62 91 ILE A C 1
ATOM 613 O O . ILE A 1 91 ? 9.110 1.796 -12.112 1.00 84.62 91 ILE A O 1
ATOM 617 N N . GLY A 1 92 ? 9.920 0.631 -10.371 1.00 81.88 92 GLY A N 1
ATOM 618 C CA . GLY A 1 92 ? 11.306 1.073 -10.477 1.00 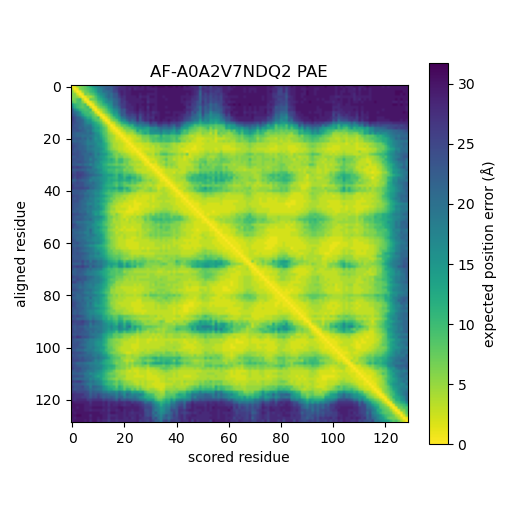81.88 92 GLY A CA 1
ATOM 619 C C . GLY A 1 92 ? 12.125 0.281 -11.494 1.00 81.88 92 GLY A C 1
ATOM 620 O O . GLY A 1 92 ? 11.604 -0.330 -12.423 1.00 81.88 92 GLY A O 1
ATOM 621 N N . GLY A 1 93 ? 13.445 0.289 -11.311 1.00 76.25 93 GLY A N 1
ATOM 622 C CA . GLY A 1 93 ? 14.399 -0.402 -12.186 1.00 76.25 93 GLY A CA 1
ATOM 623 C C . GLY A 1 93 ? 14.607 -1.893 -11.891 1.00 76.25 93 GLY A C 1
ATOM 624 O O . GLY A 1 93 ? 15.407 -2.527 -12.574 1.00 76.25 93 GLY A O 1
ATOM 625 N N . SER A 1 94 ? 13.946 -2.463 -10.879 1.00 81.94 94 SER A N 1
ATOM 626 C CA . SER A 1 94 ? 14.118 -3.878 -10.503 1.00 81.94 94 SER A CA 1
ATOM 627 C C . SER A 1 94 ? 12.987 -4.748 -11.032 1.00 81.94 94 SER A C 1
ATOM 629 O O . SER A 1 94 ? 11.851 -4.302 -11.091 1.00 81.94 94 SER A O 1
ATOM 631 N N . THR A 1 95 ? 13.279 -6.014 -11.340 1.00 84.19 95 THR A N 1
ATOM 632 C CA . THR A 1 95 ? 12.293 -7.000 -11.827 1.00 84.19 95 THR A CA 1
ATOM 633 C C . THR A 1 95 ? 11.160 -7.276 -10.844 1.00 84.19 95 THR A C 1
ATOM 635 O O . THR A 1 95 ? 10.060 -7.605 -11.271 1.00 84.19 95 THR A O 1
ATOM 638 N N . ILE A 1 96 ? 11.416 -7.154 -9.541 1.00 87.94 96 ILE A N 1
ATOM 639 C CA . ILE A 1 96 ? 10.417 -7.324 -8.487 1.00 87.94 96 ILE A CA 1
ATOM 640 C C . ILE A 1 96 ? 10.417 -6.070 -7.621 1.00 87.94 96 ILE A C 1
ATOM 642 O O . ILE A 1 96 ? 11.468 -5.643 -7.135 1.00 87.94 96 ILE A O 1
ATOM 646 N N . GLN A 1 97 ? 9.229 -5.522 -7.398 1.00 89.25 97 GLN A N 1
ATOM 647 C CA . GLN A 1 97 ? 8.976 -4.415 -6.492 1.00 89.25 97 GLN A CA 1
ATOM 648 C C . GLN A 1 97 ? 8.081 -4.876 -5.351 1.00 89.25 97 GLN A C 1
ATOM 650 O O . GLN A 1 97 ? 7.092 -5.567 -5.569 1.00 89.25 97 GLN A O 1
ATOM 655 N N . MET A 1 98 ? 8.449 -4.510 -4.125 1.00 91.44 98 MET A N 1
ATOM 656 C CA . MET A 1 98 ? 7.652 -4.783 -2.937 1.00 91.44 98 MET A CA 1
ATOM 657 C C . MET A 1 98 ? 7.244 -3.481 -2.266 1.00 91.44 98 MET A C 1
ATOM 659 O O . MET A 1 98 ? 8.099 -2.656 -1.941 1.00 91.44 98 MET A O 1
ATOM 663 N N . VAL A 1 99 ? 5.946 -3.330 -2.018 1.00 92.62 99 VAL A N 1
ATOM 664 C CA . VAL A 1 99 ? 5.363 -2.179 -1.321 1.00 92.62 99 VAL A CA 1
ATOM 665 C C . VAL A 1 99 ? 4.673 -2.654 -0.052 1.00 92.62 99 VAL A C 1
ATOM 667 O O . VAL A 1 99 ? 3.852 -3.558 -0.087 1.00 92.62 99 VAL A O 1
ATOM 670 N N . ASN A 1 100 ? 4.967 -2.033 1.080 1.00 93.81 100 ASN A N 1
ATOM 671 C CA . ASN A 1 100 ? 4.315 -2.309 2.349 1.00 93.81 100 ASN A CA 1
ATOM 672 C C . ASN A 1 100 ? 3.256 -1.254 2.652 1.00 93.81 100 ASN A C 1
ATOM 674 O O . ASN A 1 100 ? 3.544 -0.059 2.621 1.00 93.81 100 ASN A O 1
ATOM 678 N N . ALA A 1 101 ? 2.066 -1.718 3.014 1.00 93.75 101 ALA A N 1
ATOM 679 C CA . ALA A 1 101 ? 1.014 -0.935 3.633 1.00 93.75 101 ALA A CA 1
ATOM 680 C C . ALA A 1 101 ? 0.979 -1.222 5.141 1.00 93.75 101 ALA A C 1
ATOM 682 O O . ALA A 1 101 ? 0.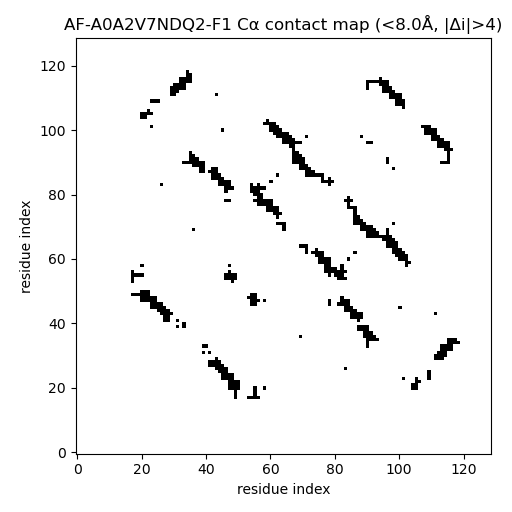903 -2.379 5.565 1.00 93.75 101 ALA A O 1
ATOM 683 N N . THR A 1 102 ? 1.036 -0.175 5.957 1.00 93.62 102 THR A N 1
ATOM 684 C CA . THR A 1 102 ? 0.970 -0.256 7.422 1.00 93.62 102 THR A CA 1
ATOM 685 C C . THR A 1 102 ? 0.021 0.792 7.981 1.00 93.62 102 THR A C 1
ATOM 687 O O . THR A 1 102 ? -0.245 1.806 7.345 1.00 93.62 102 THR A O 1
ATOM 690 N N . PHE A 1 103 ? -0.480 0.579 9.193 1.00 92.50 103 PHE A N 1
ATOM 691 C CA . PHE A 1 103 ? -1.128 1.627 9.981 1.00 92.50 103 PHE A CA 1
ATOM 692 C C . PHE A 1 103 ? -0.692 1.520 11.444 1.00 92.50 103 PHE A C 1
ATOM 694 O O . PHE A 1 103 ? -0.140 0.502 11.873 1.00 92.50 103 PHE A O 1
ATOM 701 N N . THR A 1 104 ? -0.936 2.572 12.222 1.00 86.75 104 THR A N 1
ATOM 702 C CA . THR A 1 104 ? -0.601 2.603 13.651 1.00 86.75 104 THR A CA 1
ATOM 703 C C . THR A 1 104 ? -1.393 1.553 14.432 1.00 86.75 104 THR A C 1
ATOM 705 O O . THR A 1 104 ? -2.595 1.705 14.619 1.00 86.75 104 THR A O 1
ATOM 708 N N . GLY A 1 105 ? -0.710 0.525 14.939 1.00 82.56 105 GLY A N 1
ATOM 709 C CA . GLY A 1 105 ? -1.330 -0.556 15.717 1.00 82.56 105 GLY A CA 1
ATOM 710 C C . GLY A 1 105 ? -1.527 -1.866 14.951 1.00 82.56 105 GLY A C 1
ATOM 711 O O . GLY A 1 105 ? -1.983 -2.838 15.543 1.00 82.56 105 GLY A O 1
ATOM 712 N N . LEU A 1 106 ? -1.142 -1.922 13.673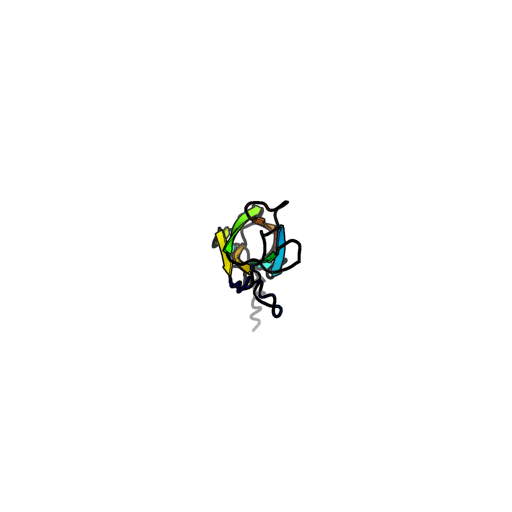 1.00 90.19 106 LEU A N 1
ATOM 713 C CA . LEU A 1 106 ? -1.153 -3.156 12.893 1.00 90.19 106 LEU A CA 1
ATOM 714 C C . LEU A 1 106 ? -0.049 -4.120 13.356 1.00 90.19 106 LEU A C 1
ATOM 716 O O . LEU A 1 106 ? 1.100 -3.715 13.538 1.00 90.19 106 LEU A O 1
ATOM 720 N N . ALA A 1 107 ? -0.383 -5.407 13.485 1.00 84.75 107 ALA A N 1
ATOM 721 C CA . ALA A 1 107 ? 0.558 -6.440 13.925 1.00 84.75 107 ALA A CA 1
ATOM 722 C C . ALA A 1 107 ? 1.713 -6.693 12.932 1.00 84.75 107 ALA A C 1
ATOM 724 O O . ALA A 1 107 ? 2.809 -7.065 13.349 1.00 84.75 107 ALA A O 1
ATOM 725 N N . GLY A 1 108 ? 1.496 -6.482 11.629 1.00 86.56 108 GLY A N 1
ATOM 726 C CA . GLY A 1 108 ? 2.527 -6.635 10.603 1.00 86.56 108 GLY A CA 1
ATOM 727 C C . GLY A 1 108 ? 2.153 -5.992 9.263 1.00 86.56 108 GLY A C 1
ATOM 728 O O . GLY A 1 108 ? 0.972 -5.870 8.955 1.00 86.56 108 GLY A O 1
ATOM 729 N N . PRO A 1 109 ? 3.136 -5.562 8.453 1.00 90.06 109 PRO A N 1
ATOM 730 C CA . PRO A 1 109 ? 2.883 -4.876 7.190 1.00 90.06 109 PRO A CA 1
ATOM 731 C C . PRO A 1 109 ? 2.221 -5.780 6.149 1.00 90.06 109 PRO A C 1
ATOM 733 O O . PRO A 1 109 ? 2.670 -6.900 5.895 1.00 90.06 109 PRO A O 1
ATOM 736 N N . VAL A 1 110 ? 1.232 -5.241 5.440 1.00 92.31 110 VAL A N 1
ATOM 737 C CA . VAL A 1 110 ? 0.672 -5.886 4.251 1.00 92.31 110 VAL A CA 1
ATOM 738 C C . VAL A 1 110 ? 1.586 -5.608 3.072 1.00 92.31 110 VAL A C 1
ATOM 740 O O . VAL A 1 110 ? 1.780 -4.461 2.685 1.00 92.31 110 VAL A O 1
ATOM 743 N N . SER A 1 111 ? 2.170 -6.659 2.507 1.00 92.06 111 SER A N 1
ATOM 744 C CA . SER A 1 111 ? 3.165 -6.539 1.436 1.00 92.06 111 SER A CA 1
ATOM 745 C C . SER A 1 111 ? 2.533 -6.816 0.076 1.00 92.06 111 SER A C 1
ATOM 747 O O . SER A 1 111 ? 1.956 -7.882 -0.126 1.00 92.06 111 SER A O 1
ATOM 749 N N . PHE A 1 112 ? 2.645 -5.875 -0.848 1.00 91.19 112 PHE A N 1
ATOM 750 C CA . PHE A 1 112 ? 2.302 -5.972 -2.263 1.00 91.19 112 PHE A CA 1
ATOM 751 C C . PHE A 1 112 ? 3.551 -6.337 -3.052 1.00 91.19 112 PHE A C 1
ATOM 753 O O . PHE A 1 112 ? 4.639 -5.878 -2.704 1.00 91.19 112 PHE A O 1
ATOM 760 N N . THR A 1 113 ? 3.389 -7.156 -4.087 1.00 91.56 113 THR A N 1
ATOM 761 C CA . THR A 1 113 ? 4.497 -7.648 -4.906 1.00 91.56 113 THR A CA 1
ATOM 762 C C . THR A 1 113 ? 4.154 -7.428 -6.365 1.00 91.56 113 THR A C 1
ATOM 764 O O . THR A 1 113 ? 3.258 -8.078 -6.886 1.00 91.56 113 THR A O 1
ATOM 767 N N . GLU A 1 114 ? 4.914 -6.568 -7.024 1.00 89.94 114 GLU A N 1
ATOM 768 C CA . GLU A 1 114 ? 4.722 -6.172 -8.414 1.00 89.94 114 GLU A CA 1
ATOM 769 C C . GLU A 1 114 ? 5.921 -6.631 -9.252 1.00 89.94 114 GLU A C 1
ATOM 771 O O . GLU A 1 114 ? 7.043 -6.749 -8.748 1.00 89.94 114 GLU A O 1
ATOM 776 N N . GLN A 1 115 ? 5.699 -6.900 -10.537 1.00 87.75 115 GLN A N 1
ATOM 777 C CA . GLN A 1 115 ? 6.729 -7.355 -11.467 1.00 87.75 115 GLN A CA 1
ATOM 778 C C . GLN A 1 115 ? 7.001 -6.329 -12.564 1.00 87.75 115 GLN A C 1
ATOM 780 O O . GLN A 1 115 ? 6.117 -5.928 -13.321 1.00 87.75 115 GLN A O 1
ATOM 785 N N . ALA A 1 116 ? 8.264 -5.948 -12.697 1.00 85.75 116 ALA A N 1
ATOM 786 C CA . ALA A 1 116 ? 8.732 -5.140 -13.804 1.00 85.75 116 ALA A CA 1
ATOM 787 C C . ALA A 1 116 ? 9.136 -6.033 -14.976 1.00 85.75 116 ALA A C 1
ATOM 789 O O . ALA A 1 116 ? 9.946 -6.953 -14.843 1.00 85.75 116 ALA A O 1
ATOM 790 N N . THR A 1 117 ? 8.596 -5.726 -16.146 1.00 84.19 117 THR A N 1
ATOM 791 C CA . THR A 1 117 ? 8.880 -6.415 -17.402 1.00 84.19 117 THR A CA 1
ATOM 792 C C . THR A 1 117 ? 9.438 -5.427 -18.415 1.00 84.19 117 THR A C 1
ATOM 794 O O . THR A 1 117 ? 9.182 -4.224 -18.362 1.00 84.19 117 THR A O 1
ATOM 797 N N . THR A 1 118 ? 10.253 -5.907 -19.348 1.00 79.00 118 THR A N 1
ATOM 798 C CA . THR A 1 118 ? 10.688 -5.070 -20.468 1.00 79.00 118 THR A CA 1
ATOM 799 C C . THR A 1 118 ? 9.515 -4.858 -21.424 1.00 79.00 118 THR A C 1
ATOM 801 O O . THR A 1 118 ? 8.784 -5.819 -21.680 1.00 79.00 118 THR A O 1
ATOM 804 N N . PRO A 1 119 ? 9.348 -3.653 -22.002 1.00 71.94 119 PRO A N 1
ATOM 805 C CA . PRO A 1 119 ? 8.431 -3.456 -23.116 1.00 71.94 119 PRO A CA 1
ATOM 806 C C . PRO A 1 119 ? 8.683 -4.502 -24.200 1.00 71.94 119 PRO A C 1
ATOM 808 O O . PRO A 1 119 ? 9.853 -4.820 -24.444 1.00 71.94 119 PRO A O 1
ATOM 811 N N . PRO A 1 120 ? 7.641 -5.034 -24.866 1.00 69.06 120 PRO A N 1
ATOM 812 C CA . PRO A 1 120 ? 7.861 -5.819 -26.064 1.00 69.06 120 PRO A CA 1
ATOM 813 C C . PRO A 1 120 ? 8.643 -4.931 -27.030 1.00 69.06 120 PRO A C 1
ATOM 815 O O . PRO A 1 120 ? 8.159 -3.884 -27.464 1.00 69.06 120 PRO A O 1
ATOM 818 N N . THR A 1 121 ? 9.884 -5.310 -27.324 1.00 67.38 121 THR A N 1
ATOM 819 C CA . THR A 1 121 ? 10.637 -4.705 -28.414 1.00 67.38 121 THR A CA 1
ATOM 820 C C . THR A 1 121 ? 9.799 -4.929 -29.658 1.00 67.38 121 THR A C 1
ATOM 822 O O . THR A 1 121 ? 9.551 -6.075 -30.033 1.00 67.38 121 THR A O 1
ATOM 825 N N . ALA A 1 122 ? 9.293 -3.845 -30.255 1.00 58.94 122 ALA A N 1
ATOM 826 C CA . ALA A 1 122 ? 8.602 -3.926 -31.530 1.00 58.94 122 ALA A CA 1
ATOM 827 C C . ALA A 1 122 ? 9.502 -4.727 -32.472 1.00 58.94 122 ALA A C 1
ATOM 829 O O . ALA A 1 122 ? 10.648 -4.340 -32.720 1.00 58.94 122 ALA A O 1
ATOM 830 N N . ALA A 1 123 ? 9.012 -5.895 -32.892 1.00 55.16 123 ALA A N 1
ATOM 831 C CA . ALA A 1 123 ? 9.710 -6.749 -33.829 1.00 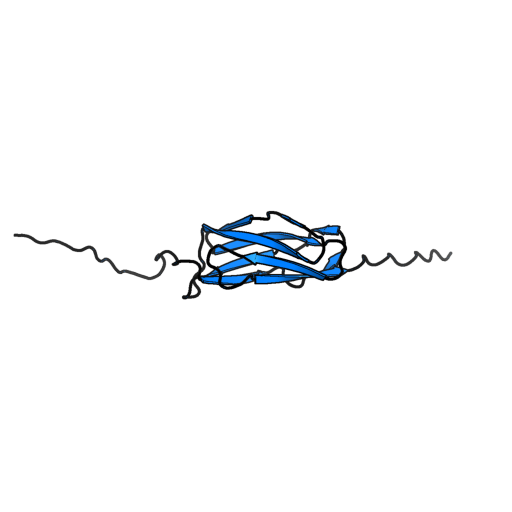55.16 123 ALA A CA 1
ATOM 832 C C . ALA A 1 123 ? 10.133 -5.885 -35.017 1.00 55.16 123 ALA A C 1
ATOM 834 O O . ALA A 1 123 ? 9.344 -5.066 -35.494 1.00 55.16 123 ALA A O 1
ATOM 835 N N . ALA A 1 124 ? 11.389 -6.038 -35.438 1.00 53.75 124 ALA A N 1
ATOM 836 C CA . ALA A 1 124 ? 11.918 -5.384 -36.620 1.00 53.75 124 ALA A CA 1
ATOM 837 C C . ALA A 1 124 ? 10.868 -5.442 -37.736 1.00 53.75 124 ALA A C 1
ATOM 839 O O . ALA A 1 124 ? 10.386 -6.520 -38.093 1.00 53.75 124 ALA A O 1
ATOM 840 N N . VAL A 1 125 ? 10.472 -4.273 -38.237 1.00 57.59 125 VAL A N 1
ATOM 841 C CA . VAL A 1 125 ? 9.672 -4.182 -39.451 1.00 57.59 125 VAL A CA 1
ATOM 842 C C . VAL A 1 125 ? 10.515 -4.794 -40.565 1.00 57.59 125 VAL A C 1
ATOM 844 O O . VAL A 1 125 ? 11.427 -4.164 -41.091 1.00 57.59 125 VAL A O 1
ATOM 847 N N . ASN A 1 126 ? 10.269 -6.060 -40.893 1.00 59.50 126 ASN A N 1
ATOM 848 C CA . ASN A 1 126 ? 10.813 -6.651 -42.104 1.00 59.50 126 ASN A CA 1
ATOM 849 C C . ASN A 1 126 ? 10.049 -6.015 -43.268 1.00 59.50 126 ASN A C 1
ATOM 851 O O . ASN A 1 126 ? 9.040 -6.548 -43.723 1.00 59.50 126 ASN A O 1
ATOM 855 N N . VAL A 1 127 ? 10.494 -4.834 -43.701 1.00 58.97 127 VAL A N 1
ATOM 856 C CA . VAL A 1 127 ? 10.066 -4.234 -44.965 1.00 58.97 127 VAL A CA 1
ATOM 857 C C . VAL A 1 127 ? 10.808 -4.995 -46.058 1.00 58.97 127 VAL A C 1
ATOM 859 O O . VAL A 1 127 ? 11.915 -4.632 -46.442 1.00 58.97 127 VAL A O 1
ATOM 862 N N . GLY A 1 128 ? 10.246 -6.135 -46.453 1.00 66.62 128 GLY A N 1
ATOM 863 C CA . GLY A 1 128 ? 10.621 -6.806 -47.688 1.00 66.62 128 GLY A CA 1
ATOM 864 C C . GLY A 1 128 ? 9.751 -6.263 -48.812 1.00 66.62 128 GLY A C 1
ATOM 865 O O . GLY A 1 128 ? 8.549 -6.524 -48.804 1.00 66.62 128 GLY A O 1
ATOM 866 N N . ASP A 1 129 ? 10.361 -5.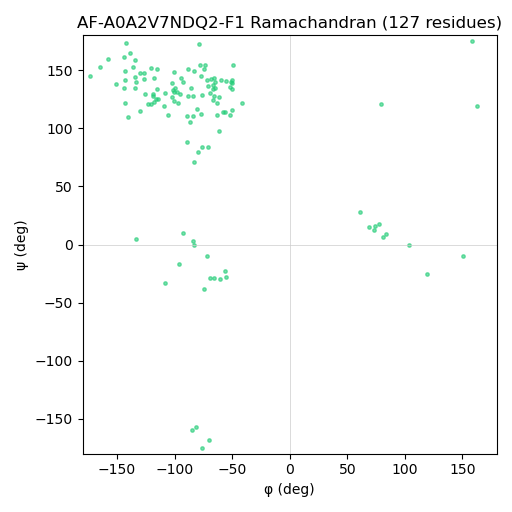517 -49.728 1.00 62.34 129 ASP A N 1
ATOM 867 C CA . ASP A 1 129 ? 9.916 -5.384 -51.120 1.00 62.34 129 ASP A CA 1
ATOM 868 C C . ASP A 1 129 ? 11.053 -5.890 -52.018 1.00 62.34 129 ASP A C 1
ATOM 870 O O . ASP A 1 129 ? 12.222 -5.530 -51.725 1.00 62.34 129 ASP A O 1
#

Mean predicted aligned error: 10.7 Å

Radius of gyration: 22.12 Å; Cα contacts (8 Å, |Δi|>4): 305; chains: 1; bounding box: 57×20×93 Å

pLDDT: mean 81.94, std 13.93, range [45.56, 94.5]

Foldseek 3Di:
DDDDDDPPPDDDDDDDAFDDFADKDWPDDFAAEEAAQAKGPDWTKIFGAHPVRQGHFFFKKAKDWPDQQWDKPPRIFTQHPRRMTTIITGGHPDQKIWMWIDTPNYPDTDIGIYGHDHDPPPPPPPPDD